Protein AF-A0A356BU49-F1 (afdb_monomer_lite)

Secondary structure (DSSP, 8-state):
---SS----TTSBHHHHHHTT---EETTEE-HHHHHHHHHHHHHHTT----TTSBGGGS-HHHHHHHHHHHHHHTT-S----S-TTTTTTTS-SSS--

pLDDT: mean 78.21, std 21.11, range [35.25, 97.5]

Foldseek 3Di:
DCDPDQPADQQAFLLCRLCPVNFPDDPPHGPPVVSQVLLVVLCVVVVHDDRRRDGNNVDDPLVSVSSVVSSCVVVVPVDDDDDCPPPSPPPPDDPPDD

Sequence (98 aa):
MIYQEFSLIPEMTVIENVFLNVEPMKGPLVDDKTTYGLVKNFFDSMEVDIEPHEKVKNLNTSDMQFVEISKAVLQNKRILLMDEPTAALEADQTDKLF

Radius of gyration: 14.3 Å; chains: 1; bounding box: 26×26×52 Å

Structure (mmCIF, N/CA/C/O backbone):
data_AF-A0A356BU49-F1
#
_entry.id   AF-A0A356BU49-F1
#
loop_
_atom_site.group_PDB
_atom_site.id
_atom_site.type_symbol
_atom_site.label_atom_id
_atom_site.label_alt_id
_atom_site.label_comp_id
_atom_site.label_asym_id
_atom_site.label_entity_id
_atom_site.label_seq_id
_atom_site.pdbx_PDB_ins_code
_atom_site.Cartn_x
_atom_site.Cartn_y
_atom_site.Cartn_z
_atom_site.occupancy
_atom_site.B_iso_or_equiv
_atom_site.auth_seq_id
_atom_site.auth_comp_id
_atom_site.auth_asym_id
_atom_site.auth_atom_id
_atom_site.pdbx_PDB_model_num
ATOM 1 N N . MET A 1 1 ? 3.157 16.665 -6.516 1.00 42.56 1 MET A N 1
ATOM 2 C CA . MET A 1 1 ? 4.380 16.476 -7.312 1.00 42.56 1 MET A CA 1
ATOM 3 C C . MET A 1 1 ? 4.790 15.038 -7.068 1.00 42.56 1 MET A C 1
ATOM 5 O O . MET A 1 1 ? 5.091 14.716 -5.926 1.00 42.56 1 MET A O 1
ATOM 9 N N . ILE A 1 2 ? 4.612 14.163 -8.059 1.00 42.16 2 ILE A N 1
ATOM 10 C CA . ILE A 1 2 ? 5.137 12.795 -7.994 1.00 42.16 2 ILE A CA 1
ATOM 11 C C . ILE A 1 2 ? 6.652 12.960 -8.117 1.00 42.16 2 ILE A C 1
ATOM 13 O O . ILE A 1 2 ? 7.125 13.561 -9.079 1.00 42.16 2 ILE A O 1
ATOM 17 N N . TYR A 1 3 ? 7.390 12.586 -7.076 1.00 43.47 3 TYR A N 1
ATOM 18 C CA . TYR A 1 3 ? 8.847 12.623 -7.116 1.00 43.47 3 TYR A CA 1
ATOM 19 C C . TYR A 1 3 ? 9.338 11.481 -8.018 1.00 43.47 3 TYR A C 1
ATOM 21 O O . TYR A 1 3 ? 8.672 10.457 -8.133 1.00 43.47 3 TYR A O 1
ATOM 29 N N . GLN A 1 4 ? 10.514 11.641 -8.636 1.00 43.66 4 GLN A N 1
ATOM 30 C CA . GLN A 1 4 ? 11.212 10.564 -9.363 1.00 43.66 4 GLN A CA 1
ATOM 31 C C . GLN A 1 4 ? 11.584 9.366 -8.454 1.00 43.66 4 GLN A C 1
ATOM 33 O O . GLN A 1 4 ? 12.094 8.361 -8.935 1.00 43.66 4 GLN A O 1
ATOM 38 N N . GLU A 1 5 ? 11.285 9.460 -7.154 1.00 52.56 5 GLU A N 1
ATOM 39 C CA . GLU A 1 5 ? 11.332 8.394 -6.161 1.00 52.56 5 GLU A CA 1
ATOM 40 C C . GLU A 1 5 ? 9.908 8.154 -5.631 1.00 52.56 5 GLU A C 1
ATOM 42 O O . GLU A 1 5 ? 9.211 9.106 -5.261 1.00 52.56 5 GLU A O 1
ATOM 47 N N . PHE A 1 6 ? 9.461 6.894 -5.606 1.00 61.25 6 PHE A N 1
ATOM 48 C CA . PHE A 1 6 ? 8.159 6.514 -5.051 1.00 61.25 6 PHE A CA 1
ATOM 49 C C . PHE A 1 6 ? 7.987 7.083 -3.633 1.00 61.25 6 PHE A C 1
ATOM 51 O O . PHE A 1 6 ? 8.886 6.978 -2.801 1.00 61.25 6 PHE A O 1
ATOM 58 N N . SER A 1 7 ? 6.812 7.639 -3.321 1.00 78.88 7 SER A N 1
ATOM 59 C CA . SER A 1 7 ? 6.479 8.135 -1.973 1.00 78.88 7 SER A CA 1
ATOM 60 C C . SER A 1 7 ? 6.027 7.015 -1.027 1.00 78.88 7 SER A C 1
ATOM 62 O O . SER A 1 7 ? 5.453 7.277 0.037 1.00 78.88 7 SER A O 1
ATOM 64 N N . LEU A 1 8 ? 6.219 5.766 -1.448 1.00 89.38 8 LEU A N 1
ATOM 65 C CA . LEU A 1 8 ? 5.794 4.582 -0.732 1.00 89.38 8 LEU A CA 1
ATOM 66 C C . LEU A 1 8 ? 6.817 4.205 0.338 1.00 89.38 8 LEU A C 1
ATOM 68 O O . LEU A 1 8 ? 8.025 4.254 0.124 1.00 89.38 8 LEU A O 1
ATOM 72 N N . ILE A 1 9 ? 6.316 3.780 1.489 1.00 94.12 9 ILE A N 1
ATOM 73 C CA . ILE A 1 9 ? 7.104 3.256 2.596 1.00 94.12 9 ILE A CA 1
ATOM 74 C C . ILE A 1 9 ? 7.250 1.741 2.380 1.00 94.12 9 ILE A C 1
ATOM 76 O O . ILE A 1 9 ? 6.253 1.023 2.499 1.00 94.12 9 ILE A O 1
ATOM 80 N N . PRO A 1 10 ? 8.462 1.219 2.093 1.00 92.88 10 PRO A N 1
ATOM 81 C CA . PRO A 1 10 ? 8.638 -0.173 1.659 1.00 92.88 10 PRO A CA 1
ATOM 82 C C . PRO A 1 10 ? 8.240 -1.224 2.704 1.00 92.88 10 PRO A C 1
ATOM 84 O O . PRO A 1 10 ? 7.849 -2.337 2.356 1.00 92.88 10 PRO A O 1
ATOM 87 N N . GLU A 1 11 ? 8.358 -0.892 3.992 1.00 95.50 11 GLU A N 1
ATOM 88 C CA . GLU A 1 11 ? 8.025 -1.808 5.091 1.00 95.50 11 GLU A CA 1
ATOM 89 C C . GLU A 1 11 ? 6.532 -1.864 5.427 1.00 95.50 11 GLU A C 1
ATOM 91 O O . GLU A 1 11 ? 6.129 -2.756 6.176 1.00 95.50 11 GLU A O 1
ATOM 96 N N . MET A 1 12 ? 5.735 -0.951 4.868 1.00 96.25 12 MET A N 1
ATOM 97 C CA . MET A 1 12 ? 4.282 -0.930 5.010 1.00 96.25 12 MET A CA 1
ATOM 98 C C . MET A 1 12 ? 3.621 -1.748 3.900 1.00 96.25 12 MET A C 1
ATOM 100 O O . MET A 1 12 ? 4.158 -1.909 2.798 1.00 96.25 12 MET A O 1
ATOM 104 N N . THR A 1 13 ? 2.438 -2.260 4.203 1.00 97.50 13 THR A N 1
ATOM 105 C CA . THR A 1 13 ? 1.567 -2.919 3.233 1.00 97.50 13 THR A CA 1
ATOM 106 C C 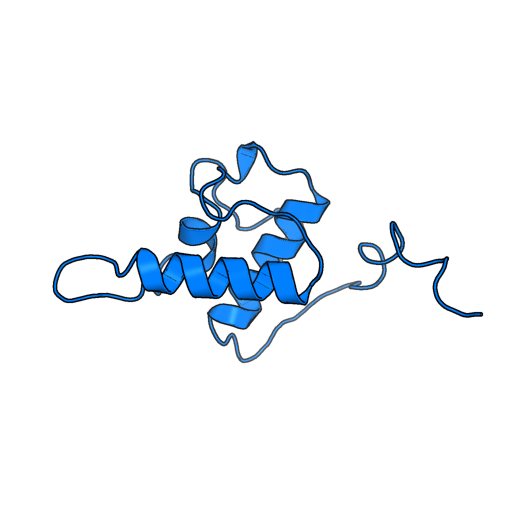. THR A 1 13 ? 1.041 -1.929 2.198 1.00 97.50 13 THR A C 1
ATOM 108 O O . THR A 1 13 ? 1.154 -0.704 2.352 1.00 97.50 13 THR A O 1
ATOM 111 N N . VAL A 1 14 ? 0.451 -2.449 1.126 1.00 96.56 14 VAL A N 1
ATOM 112 C CA . VAL A 1 14 ? -0.220 -1.619 0.123 1.00 96.56 14 VAL A CA 1
ATOM 113 C C . VAL A 1 14 ? -1.344 -0.798 0.753 1.00 96.56 14 VAL A C 1
ATOM 115 O O . VAL A 1 14 ? -1.376 0.416 0.573 1.00 96.56 14 VAL A O 1
ATOM 118 N N . ILE A 1 15 ? -2.216 -1.420 1.551 1.00 96.12 15 ILE A N 1
ATOM 119 C CA . ILE A 1 15 ? -3.308 -0.727 2.260 1.00 96.12 15 ILE A CA 1
ATOM 120 C C . ILE A 1 15 ? -2.779 0.419 3.117 1.00 96.12 15 ILE A C 1
ATOM 122 O O . ILE A 1 15 ? -3.272 1.545 3.040 1.00 96.12 15 ILE A O 1
ATOM 126 N N . GLU A 1 16 ? -1.764 0.129 3.924 1.00 94.81 16 GLU A N 1
ATOM 127 C CA . GLU A 1 16 ? -1.153 1.099 4.822 1.00 94.81 16 GLU A CA 1
ATOM 128 C C . GLU A 1 16 ? -0.566 2.286 4.051 1.00 94.81 16 GLU A C 1
ATOM 130 O O . GLU A 1 16 ? -0.773 3.432 4.437 1.00 94.81 16 GLU A O 1
ATOM 135 N N . ASN A 1 17 ? 0.093 2.040 2.918 1.00 94.56 17 ASN A N 1
ATOM 136 C CA . ASN A 1 17 ? 0.590 3.104 2.045 1.00 94.56 17 ASN A CA 1
ATOM 137 C C . ASN A 1 17 ? -0.531 3.946 1.420 1.00 94.56 17 ASN A C 1
ATOM 139 O O . ASN A 1 17 ? -0.398 5.170 1.299 1.00 94.56 17 ASN A O 1
ATOM 143 N N . VAL A 1 18 ? -1.622 3.294 1.014 1.00 93.31 18 VAL A N 1
ATOM 144 C CA . VAL A 1 18 ? -2.771 3.923 0.354 1.00 93.31 18 VAL A CA 1
ATOM 145 C C . VAL A 1 18 ? -3.574 4.790 1.310 1.00 93.31 18 VAL A C 1
ATOM 147 O O . VAL A 1 18 ? -4.070 5.830 0.888 1.00 93.31 18 VAL A O 1
ATOM 150 N N . PHE A 1 19 ? -3.698 4.414 2.581 1.00 92.56 19 PHE A N 1
ATOM 151 C CA . PHE A 1 19 ? -4.507 5.148 3.560 1.00 92.56 19 PHE A CA 1
ATOM 152 C C . PHE A 1 19 ? -3.696 5.914 4.602 1.00 92.56 19 PHE A C 1
ATOM 154 O O . PHE A 1 19 ? -4.292 6.514 5.491 1.00 92.56 19 PHE A O 1
ATOM 161 N N . LEU A 1 20 ? -2.368 5.960 4.472 1.00 89.94 20 LEU A N 1
ATOM 162 C CA . LEU A 1 20 ? -1.507 6.686 5.401 1.00 89.94 20 LEU A CA 1
ATOM 163 C C . LEU A 1 20 ? -1.974 8.141 5.603 1.00 89.94 20 LEU A C 1
ATOM 165 O O . LEU A 1 20 ? -2.023 8.916 4.639 1.00 89.94 20 LEU A O 1
ATOM 169 N N . ASN A 1 21 ? -2.233 8.516 6.860 1.00 86.62 21 ASN A N 1
ATOM 170 C CA . ASN A 1 21 ? -2.783 9.802 7.334 1.00 86.62 21 ASN A CA 1
ATOM 171 C C . ASN A 1 21 ? -4.277 10.055 7.048 1.00 86.62 21 ASN A C 1
ATOM 173 O O . ASN A 1 21 ? -4.770 11.154 7.315 1.00 86.62 21 ASN A O 1
ATOM 177 N N . VAL A 1 22 ? -4.991 9.089 6.476 1.00 88.44 22 VAL A N 1
ATOM 178 C CA . VAL A 1 22 ? -6.430 9.166 6.168 1.00 88.44 22 VAL A CA 1
ATOM 179 C C . VAL A 1 22 ? -7.124 7.829 6.435 1.00 88.44 22 VAL A C 1
ATOM 181 O O . VAL A 1 22 ? -8.057 7.444 5.728 1.00 88.44 22 VAL A O 1
ATOM 184 N N . GLU A 1 23 ? -6.658 7.106 7.450 1.00 88.38 23 GLU A N 1
ATOM 185 C CA . GLU A 1 23 ? -7.123 5.770 7.791 1.00 88.38 23 GLU A CA 1
ATOM 186 C C . GLU A 1 23 ? -8.620 5.798 8.159 1.00 88.38 23 GLU A C 1
ATOM 188 O O . GLU A 1 23 ? -9.018 6.485 9.106 1.00 88.38 23 GLU A O 1
ATOM 193 N N . PRO A 1 24 ? -9.486 5.060 7.439 1.00 86.69 24 PRO A N 1
ATOM 194 C CA . PRO A 1 24 ? -10.877 4.889 7.831 1.00 86.69 24 PRO A CA 1
ATOM 195 C C . PRO A 1 24 ? -10.958 4.226 9.207 1.00 86.69 24 PRO A C 1
ATOM 197 O O . PRO A 1 24 ? -10.377 3.167 9.429 1.00 86.69 24 PRO A O 1
ATOM 200 N N . ME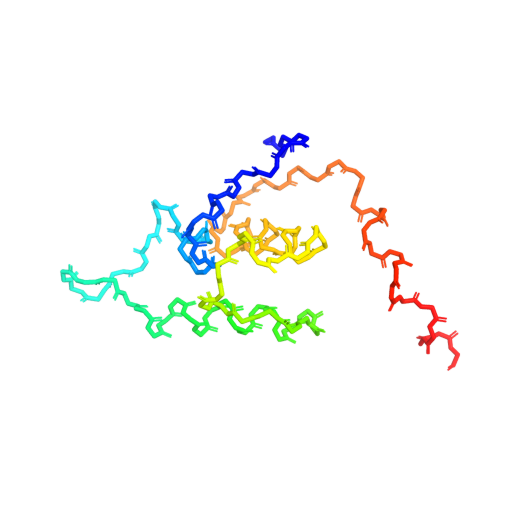T A 1 25 ? -11.698 4.835 10.132 1.00 89.25 25 MET A N 1
ATOM 201 C CA . MET A 1 25 ? -11.812 4.361 11.512 1.00 89.25 25 MET A CA 1
ATOM 202 C C . MET A 1 25 ? -13.174 3.712 11.768 1.00 89.25 25 MET A C 1
ATOM 204 O O . MET A 1 25 ? -14.219 4.256 11.406 1.00 89.25 25 MET A O 1
ATOM 208 N N . LYS A 1 26 ? -13.173 2.594 12.495 1.00 87.50 26 LYS A N 1
ATOM 209 C CA . LYS A 1 26 ? -14.350 1.953 13.088 1.00 87.50 26 LYS A CA 1
ATOM 210 C C . LYS A 1 26 ? -14.248 2.022 14.610 1.00 87.50 26 LYS A C 1
ATOM 212 O O . LYS A 1 26 ? -13.791 1.097 15.281 1.00 87.50 26 LYS A O 1
ATOM 217 N N . GLY A 1 27 ? -14.677 3.154 15.164 1.00 88.50 27 GLY A N 1
ATOM 218 C CA . GLY A 1 27 ? -14.479 3.464 16.581 1.00 88.50 27 GLY A CA 1
ATOM 219 C C . GLY A 1 27 ? -13.006 3.800 16.862 1.00 88.50 27 GLY A C 1
ATOM 220 O O . GLY A 1 27 ? -12.448 4.620 16.138 1.00 88.50 27 GLY A O 1
ATOM 221 N N . PRO A 1 28 ? -12.362 3.211 17.887 1.00 89.81 28 PRO A N 1
ATOM 222 C CA . PRO A 1 28 ? -10.960 3.493 18.207 1.00 89.81 28 PRO A CA 1
ATOM 223 C C . PRO A 1 28 ? -9.952 2.729 17.329 1.00 89.81 28 PRO A C 1
ATOM 225 O O . PRO A 1 28 ? -8.751 2.901 17.514 1.00 89.81 28 PRO A O 1
ATOM 228 N N . LEU A 1 29 ? -10.415 1.868 16.417 1.00 90.88 29 LEU A N 1
ATOM 229 C CA . LEU A 1 29 ? -9.575 1.011 15.573 1.00 90.88 29 LEU A CA 1
ATOM 230 C C . LEU A 1 29 ? -9.753 1.358 14.092 1.00 90.88 29 LEU A C 1
ATOM 232 O O . LEU A 1 29 ? -10.810 1.849 13.699 1.00 90.88 29 LEU A O 1
ATOM 236 N N . VAL A 1 30 ? -8.743 1.056 13.276 1.00 88.19 30 VAL A N 1
ATOM 237 C CA . VAL A 1 30 ? -8.822 1.155 11.810 1.00 88.19 30 VAL A CA 1
ATOM 238 C C . VAL A 1 30 ? -9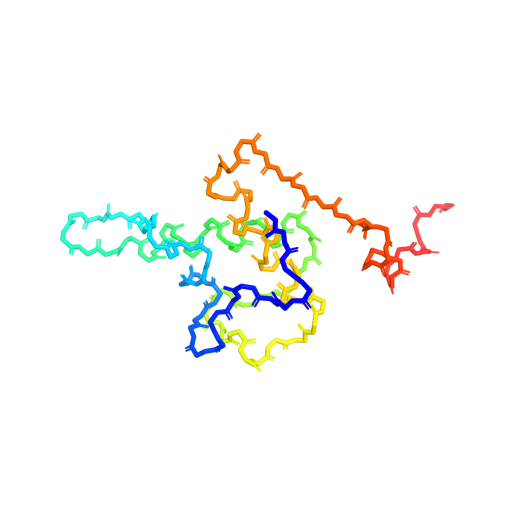.819 0.121 11.275 1.00 88.19 30 VAL A C 1
ATOM 240 O O . VAL A 1 30 ? -9.858 -1.021 11.739 1.00 88.19 30 VAL A O 1
ATOM 243 N N . ASP A 1 31 ? -10.642 0.520 10.306 1.00 92.88 31 ASP A N 1
ATOM 244 C CA . ASP A 1 31 ? -11.591 -0.361 9.626 1.00 92.88 31 ASP A CA 1
ATOM 245 C C . ASP A 1 31 ? -10.916 -1.159 8.505 1.00 92.88 31 ASP A C 1
ATOM 247 O O . ASP A 1 31 ? -11.125 -0.914 7.315 1.00 92.88 31 ASP A O 1
ATOM 251 N N . ASP A 1 32 ? -10.109 -2.134 8.915 1.00 90.56 32 ASP A N 1
ATOM 252 C CA . ASP A 1 32 ? -9.288 -2.969 8.034 1.00 90.56 32 ASP A CA 1
ATOM 253 C C . ASP A 1 32 ? -10.096 -3.673 6.927 1.00 90.56 32 ASP A C 1
ATOM 255 O O . ASP A 1 32 ? -9.699 -3.753 5.766 1.00 90.56 32 ASP A O 1
ATOM 259 N N . LYS A 1 33 ? -11.317 -4.116 7.251 1.00 92.12 33 LYS A N 1
ATOM 260 C CA . LYS A 1 33 ? -12.194 -4.775 6.275 1.00 92.12 33 LYS A CA 1
ATOM 261 C C . LYS A 1 33 ? -12.612 -3.822 5.154 1.00 92.12 33 LYS A C 1
ATOM 263 O O . LYS A 1 33 ? -12.717 -4.233 3.997 1.00 92.12 33 LYS A O 1
ATOM 268 N N . THR A 1 34 ? -12.891 -2.568 5.502 1.00 92.00 34 THR A N 1
ATOM 269 C CA . THR A 1 34 ? -13.303 -1.548 4.537 1.00 92.00 34 THR A CA 1
ATOM 270 C C . THR A 1 34 ? -12.123 -1.125 3.668 1.00 92.00 34 THR A C 1
ATOM 272 O O . THR A 1 34 ? -12.265 -1.074 2.447 1.00 92.00 34 THR A O 1
ATOM 275 N N . THR A 1 35 ? -10.952 -0.878 4.258 1.00 92.75 35 THR A N 1
ATOM 276 C CA . THR A 1 35 ? -9.745 -0.494 3.508 1.00 92.75 35 THR A CA 1
ATOM 277 C C . THR A 1 35 ? -9.283 -1.593 2.557 1.00 92.75 35 THR A C 1
ATOM 279 O O . THR A 1 35 ? -9.000 -1.295 1.395 1.00 92.75 35 THR A O 1
ATOM 282 N N . TYR A 1 36 ? -9.293 -2.855 2.999 1.00 95.50 36 TYR A N 1
ATOM 283 C CA . TYR A 1 36 ? -8.996 -4.002 2.142 1.00 95.50 36 TYR A CA 1
ATOM 284 C C . TYR A 1 36 ? -9.936 -4.060 0.938 1.00 95.50 36 TYR A C 1
ATOM 286 O O . TYR A 1 36 ? -9.480 -4.123 -0.202 1.00 95.50 36 TYR A O 1
ATOM 294 N N . GLY A 1 37 ? -11.250 -3.981 1.176 1.00 94.00 37 GLY A N 1
ATOM 295 C CA . GLY A 1 37 ? -12.244 -4.032 0.104 1.00 94.00 37 GLY A CA 1
ATOM 296 C C . GLY A 1 37 ? -12.086 -2.899 -0.911 1.00 94.00 37 GLY A C 1
ATOM 297 O O . GLY A 1 37 ? -12.192 -3.136 -2.109 1.00 94.00 37 GLY A O 1
ATOM 298 N N . LEU A 1 38 ? -11.787 -1.679 -0.455 1.00 92.69 38 LEU A N 1
ATOM 299 C CA . LEU A 1 38 ? -11.560 -0.531 -1.340 1.00 92.69 38 LEU A CA 1
ATOM 300 C C . LEU A 1 38 ? -10.343 -0.732 -2.250 1.00 92.69 38 LEU A C 1
ATOM 302 O O . LEU A 1 38 ? -10.431 -0.483 -3.451 1.00 92.69 38 LEU A O 1
ATOM 306 N N . VAL A 1 39 ? -9.226 -1.196 -1.688 1.00 95.06 39 VAL A N 1
ATOM 307 C CA . VAL A 1 39 ? -7.981 -1.413 -2.438 1.00 95.06 39 VAL A CA 1
ATOM 308 C C . VAL A 1 39 ? -8.112 -2.604 -3.380 1.00 95.06 39 VAL A C 1
ATOM 310 O O . VAL A 1 39 ? -7.743 -2.492 -4.547 1.00 95.06 39 VAL A O 1
ATOM 313 N N . LYS A 1 40 ? -8.699 -3.713 -2.915 1.00 95.38 40 LYS A N 1
ATOM 314 C CA . LYS A 1 40 ? -8.912 -4.903 -3.744 1.00 95.38 40 LYS A CA 1
ATOM 315 C C . LYS A 1 40 ? -9.813 -4.595 -4.937 1.00 95.38 40 LYS A C 1
ATOM 317 O O . LYS A 1 40 ? -9.426 -4.863 -6.066 1.00 95.38 40 LYS A O 1
ATOM 322 N N . ASN A 1 41 ? -10.945 -3.926 -4.707 1.00 92.44 41 ASN A N 1
ATOM 323 C CA . ASN A 1 41 ? -11.849 -3.518 -5.785 1.00 92.44 41 ASN A CA 1
ATOM 324 C C . ASN A 1 41 ? -11.176 -2.566 -6.786 1.00 92.44 41 ASN A C 1
ATOM 326 O O . ASN A 1 41 ? -11.470 -2.632 -7.977 1.00 92.44 41 ASN A O 1
ATOM 330 N N . PHE A 1 42 ? -10.289 -1.677 -6.320 1.00 91.94 42 PHE A N 1
ATOM 331 C CA . PHE A 1 42 ? -9.534 -0.790 -7.204 1.00 91.94 42 PHE A CA 1
ATOM 332 C C . PHE A 1 42 ? -8.617 -1.590 -8.138 1.00 91.94 42 PHE A C 1
ATOM 334 O O . PHE A 1 42 ? -8.692 -1.406 -9.351 1.00 91.94 42 PHE A O 1
ATOM 341 N N . PHE A 1 43 ? -7.803 -2.506 -7.606 1.00 92.56 43 PHE A N 1
ATOM 342 C CA . PHE A 1 43 ? -6.912 -3.320 -8.440 1.00 92.56 43 PHE A CA 1
ATOM 343 C C . PHE A 1 43 ? -7.671 -4.290 -9.347 1.00 92.56 43 PHE A C 1
ATOM 345 O O . PHE A 1 43 ? -7.341 -4.385 -10.527 1.00 92.56 43 PHE A O 1
ATOM 352 N N . ASP A 1 44 ? -8.750 -4.902 -8.853 1.00 91.25 44 ASP A N 1
ATOM 353 C CA . ASP A 1 44 ? -9.615 -5.767 -9.661 1.00 91.25 44 ASP A CA 1
ATOM 354 C C . ASP A 1 44 ? -10.230 -4.996 -10.845 1.00 91.25 44 ASP A C 1
ATOM 356 O O . ASP A 1 44 ? -10.319 -5.525 -11.949 1.00 91.25 44 ASP A O 1
ATOM 360 N N . SER A 1 45 ? -10.601 -3.720 -10.656 1.00 87.62 45 SER A N 1
ATOM 361 C CA . SER A 1 45 ? -11.118 -2.866 -11.742 1.00 87.62 45 SER A CA 1
ATOM 362 C C . SER A 1 45 ? -10.070 -2.470 -12.787 1.00 87.62 45 SER A C 1
ATOM 364 O O . SER A 1 45 ? -10.431 -2.083 -13.896 1.00 87.62 45 SER A O 1
ATOM 366 N N . MET A 1 46 ? -8.788 -2.568 -12.430 1.00 85.75 46 MET A N 1
ATOM 367 C CA . MET A 1 46 ? -7.649 -2.313 -13.311 1.00 85.75 46 MET A CA 1
ATOM 368 C C . MET A 1 46 ? -7.119 -3.602 -13.959 1.00 85.75 46 MET A C 1
ATOM 370 O O . MET A 1 46 ? -6.152 -3.528 -14.708 1.00 85.75 46 MET A O 1
ATOM 374 N N . GLU A 1 47 ? -7.727 -4.762 -13.668 1.00 90.38 47 GLU A N 1
ATOM 375 C CA . GLU A 1 47 ? -7.246 -6.094 -14.071 1.00 90.38 47 GLU A CA 1
ATOM 376 C C . GLU A 1 47 ? -5.813 -6.398 -13.575 1.00 90.38 47 GLU A C 1
ATOM 378 O O . GLU A 1 47 ? -5.063 -7.132 -14.214 1.00 90.38 47 GLU A O 1
ATOM 383 N N . VAL A 1 48 ? -5.433 -5.854 -12.410 1.00 89.75 48 VAL A N 1
ATOM 384 C CA . VAL A 1 48 ? -4.102 -6.026 -11.801 1.00 89.75 48 VAL A CA 1
ATOM 385 C C . VAL A 1 48 ? -4.184 -6.928 -10.566 1.00 89.75 48 VAL A C 1
ATOM 387 O O . VAL A 1 48 ? -5.004 -6.705 -9.675 1.00 89.75 48 VAL A O 1
ATOM 390 N N . ASP A 1 49 ? -3.299 -7.923 -10.473 1.00 91.88 49 ASP A N 1
ATOM 391 C CA . ASP A 1 49 ? -3.229 -8.845 -9.331 1.00 91.88 49 ASP A CA 1
ATOM 392 C C . ASP A 1 49 ? -2.201 -8.382 -8.286 1.00 91.88 49 ASP A C 1
ATOM 394 O O . ASP A 1 49 ? -1.061 -8.840 -8.252 1.00 91.88 49 ASP A O 1
ATOM 398 N N . ILE A 1 50 ? -2.602 -7.431 -7.437 1.00 94.31 50 ILE A N 1
ATOM 399 C CA . ILE A 1 50 ? -1.816 -6.980 -6.279 1.00 94.31 50 ILE A CA 1
ATOM 400 C C . ILE A 1 50 ? -2.559 -7.362 -4.999 1.00 94.31 50 ILE A C 1
ATOM 402 O O . ILE A 1 50 ? -3.705 -6.954 -4.791 1.00 94.31 50 ILE A O 1
ATOM 406 N N . GLU A 1 51 ? -1.890 -8.105 -4.114 1.00 96.62 51 GLU A N 1
ATOM 407 C CA . GLU A 1 51 ? -2.418 -8.447 -2.791 1.00 96.62 51 GLU A CA 1
ATOM 408 C C . GLU A 1 51 ? -2.341 -7.222 -1.855 1.00 96.62 51 GLU A C 1
ATOM 410 O O . GLU A 1 51 ? -1.244 -6.744 -1.553 1.00 96.62 51 GLU A O 1
ATOM 415 N N . PRO A 1 52 ? -3.475 -6.700 -1.348 1.00 96.06 52 PRO A N 1
ATOM 416 C CA . PRO A 1 52 ? -3.487 -5.480 -0.534 1.00 96.06 52 PRO A CA 1
ATOM 417 C C . PRO A 1 52 ? -2.695 -5.560 0.788 1.00 96.06 52 PRO A C 1
ATOM 419 O O . PRO A 1 52 ? -2.254 -4.526 1.301 1.00 96.06 52 PRO A O 1
ATOM 422 N N . HIS A 1 53 ? -2.503 -6.763 1.343 1.00 96.88 53 HIS A N 1
ATOM 423 C CA . HIS A 1 53 ? -1.677 -6.985 2.538 1.00 96.88 53 HIS A CA 1
ATOM 424 C C . HIS A 1 53 ? -0.191 -7.223 2.239 1.00 96.88 53 HIS A C 1
ATOM 426 O O . HIS A 1 53 ? 0.603 -7.353 3.174 1.00 96.88 53 HIS A O 1
ATOM 432 N N . GLU A 1 54 ? 0.208 -7.294 0.968 1.00 97.38 54 GLU A N 1
ATOM 433 C CA . GLU A 1 54 ? 1.610 -7.464 0.600 1.00 97.38 54 GLU A CA 1
ATOM 434 C C . GLU A 1 54 ? 2.413 -6.217 0.974 1.00 97.38 54 GLU A C 1
ATOM 436 O O . GLU A 1 54 ? 1.927 -5.083 0.890 1.00 97.38 54 GLU A O 1
ATOM 441 N N . LYS A 1 55 ? 3.663 -6.415 1.400 1.00 97.50 55 LYS A N 1
ATOM 442 C CA . LYS A 1 55 ? 4.571 -5.300 1.668 1.00 97.50 55 LYS A CA 1
ATOM 443 C C . LYS A 1 55 ? 5.019 -4.675 0.362 1.00 97.50 55 LYS A C 1
ATOM 445 O O . LYS A 1 55 ? 5.447 -5.377 -0.549 1.00 97.50 55 LYS A O 1
ATOM 450 N N . VAL A 1 56 ? 5.062 -3.345 0.317 1.00 96.00 56 VAL A N 1
ATOM 451 C CA . VAL A 1 56 ? 5.482 -2.626 -0.893 1.00 96.00 56 VAL A CA 1
ATOM 452 C C . VAL A 1 56 ? 6.879 -3.041 -1.359 1.00 96.00 56 VAL A C 1
ATOM 454 O O . VAL A 1 56 ? 7.107 -3.143 -2.556 1.00 96.00 56 VAL A O 1
ATOM 457 N N . LYS A 1 57 ? 7.810 -3.354 -0.449 1.00 94.44 57 LYS A N 1
ATOM 458 C CA . LYS A 1 57 ? 9.160 -3.815 -0.827 1.00 94.44 57 LYS A CA 1
ATOM 459 C C . LYS A 1 57 ? 9.199 -5.100 -1.666 1.00 94.44 57 LYS A C 1
ATOM 461 O O . LYS A 1 57 ? 10.230 -5.374 -2.269 1.00 94.44 57 LYS A O 1
ATOM 466 N N . ASN A 1 58 ? 8.128 -5.893 -1.649 1.00 95.69 58 ASN A N 1
ATOM 467 C CA . ASN A 1 58 ? 8.026 -7.140 -2.403 1.00 95.69 58 ASN A CA 1
ATOM 468 C C . ASN A 1 58 ? 7.405 -6.930 -3.795 1.00 95.69 58 ASN A C 1
ATOM 470 O O . ASN A 1 58 ? 7.373 -7.863 -4.592 1.00 95.69 58 ASN A O 1
ATOM 474 N N . LEU A 1 59 ? 6.925 -5.719 -4.089 1.00 93.06 59 LEU A N 1
ATOM 475 C CA . LEU A 1 59 ? 6.312 -5.369 -5.363 1.00 93.06 59 LEU A CA 1
ATOM 476 C C . LEU A 1 59 ? 7.366 -5.042 -6.422 1.00 93.06 59 LEU A C 1
ATOM 478 O O . LEU A 1 59 ? 8.454 -4.547 -6.117 1.00 93.06 59 LEU A O 1
ATOM 482 N N . ASN A 1 60 ? 7.029 -5.288 -7.686 1.00 92.00 60 ASN A N 1
ATOM 483 C CA . ASN A 1 60 ? 7.829 -4.782 -8.795 1.00 92.00 60 ASN A CA 1
ATOM 484 C C . ASN A 1 60 ? 7.552 -3.277 -9.018 1.00 92.00 60 ASN A C 1
ATOM 486 O O . ASN A 1 60 ? 6.638 -2.692 -8.436 1.00 92.00 60 ASN A O 1
ATOM 490 N N . THR A 1 61 ? 8.350 -2.628 -9.866 1.00 87.94 61 THR A N 1
ATOM 491 C CA . THR A 1 61 ? 8.225 -1.187 -10.142 1.00 87.94 61 THR A CA 1
ATOM 492 C C . THR A 1 61 ? 6.864 -0.801 -10.737 1.00 87.94 61 THR A C 1
ATOM 494 O O . THR A 1 61 ? 6.327 0.247 -10.377 1.00 87.94 61 THR A O 1
ATOM 497 N N . SER A 1 62 ? 6.288 -1.637 -11.604 1.00 87.88 62 SER A N 1
ATOM 498 C CA . SER A 1 62 ? 4.966 -1.409 -12.203 1.00 87.88 62 SER A CA 1
ATOM 499 C C . SER A 1 62 ? 3.856 -1.491 -11.151 1.00 87.88 62 SER A C 1
ATOM 501 O O . SER A 1 62 ? 2.992 -0.620 -11.084 1.00 87.88 62 SER A O 1
ATOM 503 N N . ASP A 1 63 ? 3.922 -2.476 -10.257 1.00 92.19 63 ASP A N 1
ATOM 504 C CA . ASP A 1 63 ? 2.968 -2.641 -9.158 1.00 92.19 63 ASP A CA 1
ATOM 505 C C . ASP A 1 63 ? 3.038 -1.457 -8.187 1.00 92.19 63 ASP A C 1
ATOM 507 O O . ASP A 1 63 ? 2.010 -0.899 -7.803 1.00 92.19 63 ASP A O 1
ATOM 511 N N . MET A 1 64 ? 4.248 -0.999 -7.841 1.00 91.56 64 MET A N 1
ATOM 512 C CA . MET A 1 64 ? 4.442 0.211 -7.030 1.00 91.56 64 MET A CA 1
ATOM 513 C C . MET A 1 64 ? 3.783 1.442 -7.668 1.00 91.56 64 MET A C 1
ATOM 515 O O . MET A 1 64 ? 3.217 2.282 -6.966 1.00 91.56 64 MET A O 1
ATOM 519 N N . GLN A 1 65 ? 3.799 1.548 -8.996 1.00 88.88 65 GLN A N 1
ATOM 520 C CA . GLN A 1 65 ? 3.117 2.631 -9.696 1.00 88.88 65 GLN A CA 1
ATOM 521 C C . GLN A 1 65 ? 1.594 2.531 -9.564 1.00 88.88 65 GLN A C 1
ATOM 523 O O . GLN A 1 65 ? 0.944 3.543 -9.291 1.00 88.88 65 GLN A O 1
ATOM 528 N N . PHE A 1 66 ? 1.017 1.332 -9.672 1.00 91.56 66 PHE A N 1
ATOM 529 C CA . PHE A 1 66 ? -0.411 1.131 -9.407 1.00 91.56 66 PHE A CA 1
ATOM 530 C C . PHE A 1 66 ? -0.791 1.481 -7.965 1.00 91.56 66 PHE A C 1
ATOM 532 O O . PHE A 1 66 ? -1.862 2.050 -7.745 1.00 91.56 66 PHE A O 1
ATOM 539 N N . VAL A 1 67 ? 0.088 1.224 -6.991 1.00 93.25 67 VAL A N 1
ATOM 540 C CA . VAL A 1 67 ? -0.117 1.643 -5.593 1.00 93.25 67 VAL A CA 1
ATOM 541 C C . VAL A 1 67 ? -0.122 3.172 -5.447 1.00 93.25 67 VAL A C 1
ATOM 543 O O . VAL A 1 67 ? -0.956 3.720 -4.728 1.00 93.25 67 VAL A O 1
ATOM 546 N N . GLU A 1 68 ? 0.756 3.898 -6.140 1.00 89.31 68 GLU A N 1
ATOM 547 C CA . GLU A 1 68 ? 0.734 5.373 -6.134 1.00 89.31 68 GLU A CA 1
ATOM 548 C C . GLU A 1 68 ? -0.538 5.937 -6.784 1.00 89.31 68 GLU A C 1
ATOM 550 O O . GLU A 1 68 ? -1.140 6.891 -6.276 1.00 89.31 68 GLU A O 1
ATOM 555 N N . ILE A 1 69 ? -0.990 5.323 -7.882 1.00 88.69 69 ILE A N 1
ATOM 556 C CA . ILE A 1 69 ? -2.248 5.699 -8.533 1.00 88.69 69 ILE A CA 1
ATOM 557 C C . ILE A 1 69 ? -3.423 5.434 -7.584 1.00 88.69 69 ILE A C 1
ATOM 559 O O . ILE A 1 69 ? -4.252 6.326 -7.382 1.00 88.69 69 ILE A O 1
ATOM 563 N N . SER A 1 70 ? -3.484 4.260 -6.948 1.00 91.31 70 SER A N 1
ATOM 564 C CA . SER A 1 70 ? -4.571 3.919 -6.023 1.00 91.31 70 SER A CA 1
ATOM 565 C C . SER A 1 70 ? -4.599 4.861 -4.817 1.00 91.31 70 SER A C 1
ATOM 567 O O . SER A 1 70 ? -5.665 5.359 -4.455 1.00 91.31 70 SER A O 1
ATOM 569 N N . LYS A 1 71 ? -3.431 5.232 -4.274 1.00 89.00 71 LYS A N 1
ATOM 570 C CA . LYS A 1 71 ? -3.271 6.263 -3.235 1.00 89.00 71 LYS A CA 1
ATOM 571 C C . LYS A 1 71 ? -3.802 7.626 -3.679 1.00 89.00 71 LYS A C 1
ATOM 573 O O . LYS A 1 71 ? -4.426 8.327 -2.889 1.00 89.00 71 LYS A O 1
ATOM 578 N N . ALA A 1 72 ? -3.587 8.045 -4.924 1.00 85.56 72 ALA A N 1
ATOM 579 C CA . ALA A 1 72 ? -4.127 9.317 -5.409 1.00 85.56 72 ALA A CA 1
ATOM 580 C C . ALA A 1 72 ? -5.656 9.287 -5.581 1.00 85.56 72 ALA A C 1
ATOM 582 O O . ALA A 1 72 ? -6.336 10.243 -5.187 1.00 85.56 72 ALA A O 1
ATOM 583 N N . VAL A 1 73 ? -6.183 8.192 -6.137 1.00 86.12 73 VAL A N 1
ATOM 584 C CA . VAL A 1 73 ? -7.610 8.020 -6.444 1.00 86.12 73 VAL A CA 1
ATOM 585 C C . VAL A 1 73 ? -8.434 7.828 -5.171 1.00 86.12 73 VAL A C 1
ATOM 587 O O . VAL A 1 73 ? -9.386 8.573 -4.936 1.00 86.12 73 VAL A O 1
ATOM 590 N N . LEU A 1 74 ? -8.054 6.880 -4.312 1.00 86.44 74 LEU A N 1
ATOM 591 C CA . LEU A 1 74 ? -8.816 6.521 -3.110 1.00 86.44 74 LEU A CA 1
ATOM 592 C C . LEU A 1 74 ? -8.768 7.611 -2.031 1.00 86.44 74 LEU A C 1
ATOM 594 O O . LEU A 1 74 ? -9.715 7.750 -1.259 1.00 86.44 74 LEU A O 1
ATOM 598 N N . GLN A 1 75 ? -7.721 8.442 -2.014 1.00 82.94 75 GLN A N 1
ATOM 599 C CA . GLN A 1 75 ? -7.642 9.606 -1.124 1.00 82.94 75 GLN A CA 1
ATOM 600 C C . GLN A 1 75 ? -8.358 10.858 -1.677 1.00 82.94 75 GLN A C 1
ATOM 602 O O . GLN A 1 75 ? -8.258 11.926 -1.070 1.00 82.94 75 GLN A O 1
ATOM 607 N N . ASN A 1 76 ? -9.066 10.776 -2.817 1.00 66.25 76 ASN A N 1
ATOM 608 C CA . ASN A 1 76 ? -9.751 11.915 -3.451 1.00 66.25 76 ASN A CA 1
ATOM 609 C C . ASN A 1 76 ? -8.837 13.146 -3.639 1.00 66.25 76 ASN A C 1
ATOM 611 O O . ASN A 1 76 ? -9.234 14.298 -3.407 1.00 66.25 76 ASN A O 1
ATOM 615 N N . LYS A 1 77 ? -7.581 12.939 -4.054 1.00 56.97 77 LYS A N 1
ATOM 616 C CA . LYS A 1 77 ? -6.685 14.068 -4.333 1.00 56.97 77 LYS A CA 1
ATOM 617 C C . LYS A 1 77 ? -7.205 14.819 -5.560 1.00 56.97 77 LYS A C 1
ATOM 619 O O . LYS A 1 77 ? -7.096 14.352 -6.683 1.00 56.97 77 LYS A O 1
ATOM 624 N N . ARG A 1 78 ? -7.751 16.021 -5.330 1.00 43.09 78 ARG A N 1
ATOM 625 C CA . ARG A 1 78 ? -8.379 16.907 -6.338 1.00 43.09 78 ARG A CA 1
ATOM 626 C C . ARG A 1 78 ? -7.484 17.277 -7.532 1.00 43.09 78 ARG A C 1
ATOM 628 O O . ARG A 1 78 ? -7.993 17.817 -8.507 1.00 43.09 78 ARG A O 1
ATOM 635 N N . ILE A 1 79 ? -6.173 17.047 -7.447 1.00 45.38 79 ILE A N 1
ATOM 636 C CA . ILE A 1 79 ? -5.201 17.326 -8.509 1.00 45.38 79 ILE A CA 1
ATOM 637 C C . ILE A 1 79 ? -4.173 16.188 -8.525 1.00 45.38 79 ILE A C 1
ATOM 639 O O . ILE A 1 79 ? -3.375 16.059 -7.594 1.00 45.38 79 ILE A O 1
ATOM 643 N N . LEU A 1 80 ? -4.188 15.389 -9.592 1.00 51.56 80 LEU A N 1
ATOM 644 C CA . LEU A 1 80 ? -3.176 14.384 -9.911 1.00 51.56 80 LEU A CA 1
ATOM 645 C C . LEU A 1 80 ? -2.327 14.922 -11.073 1.00 51.56 80 LEU A C 1
ATOM 647 O O . LEU A 1 80 ? -2.809 15.042 -12.194 1.00 51.56 80 LEU A O 1
ATOM 651 N N . LEU A 1 81 ? -1.081 15.302 -10.788 1.00 46.75 81 LEU A N 1
ATOM 652 C CA . LEU A 1 81 ? -0.084 15.662 -11.802 1.00 46.75 81 LEU A CA 1
ATOM 653 C C . LEU A 1 81 ? 0.726 14.403 -12.124 1.00 46.75 81 LEU A C 1
ATOM 655 O O . LEU A 1 81 ? 1.607 14.041 -11.344 1.00 46.75 81 LEU A O 1
ATOM 659 N N . MET A 1 82 ? 0.387 13.743 -13.230 1.00 54.19 82 MET A N 1
ATOM 660 C CA . MET A 1 82 ? 1.181 12.676 -13.845 1.00 54.19 82 MET A CA 1
ATOM 661 C C . MET A 1 82 ? 1.985 13.301 -14.985 1.00 54.19 82 MET A C 1
ATOM 663 O O . MET A 1 82 ? 1.391 13.803 -15.936 1.00 54.19 82 MET A O 1
ATOM 667 N N . ASP A 1 83 ? 3.309 13.314 -14.868 1.00 45.12 83 ASP A N 1
ATOM 668 C CA . ASP A 1 83 ? 4.196 13.601 -15.997 1.00 45.12 83 ASP A CA 1
ATOM 669 C C . ASP A 1 83 ? 4.447 12.257 -16.704 1.00 45.12 83 ASP A C 1
ATOM 671 O O . ASP A 1 83 ? 4.772 11.284 -16.025 1.00 45.12 83 ASP A O 1
ATOM 675 N N . GLU A 1 84 ? 4.215 12.174 -18.018 1.00 37.50 84 GLU A N 1
ATOM 676 C CA . GLU A 1 84 ? 4.419 10.959 -18.843 1.00 37.50 84 GLU A CA 1
ATOM 677 C C . GLU A 1 84 ? 3.647 9.680 -18.389 1.00 37.50 84 GLU A C 1
ATOM 679 O O . GLU A 1 84 ? 4.254 8.662 -18.053 1.00 37.50 84 GLU A O 1
ATOM 684 N N . PRO A 1 85 ? 2.294 9.646 -18.410 1.00 44.38 85 PRO A N 1
ATOM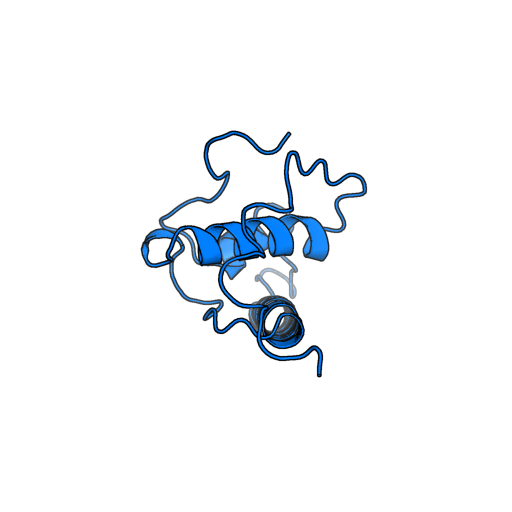 685 C CA . PRO A 1 85 ? 1.523 8.441 -18.056 1.00 44.38 85 PRO A CA 1
ATOM 686 C C . PRO A 1 85 ? 1.662 7.287 -19.070 1.00 44.38 85 PRO A C 1
ATOM 688 O O . PRO A 1 85 ? 1.288 6.154 -18.775 1.00 44.38 85 PRO A O 1
ATOM 691 N N . THR A 1 86 ? 2.175 7.566 -20.268 1.00 50.88 86 THR A N 1
ATOM 692 C CA . THR A 1 86 ? 2.203 6.646 -21.413 1.00 50.88 86 THR A CA 1
ATOM 693 C C . THR A 1 86 ? 3.268 5.553 -21.311 1.00 50.88 86 THR A C 1
ATOM 695 O O . THR A 1 86 ? 3.034 4.453 -21.794 1.00 50.88 86 THR A O 1
ATOM 698 N N . ALA A 1 87 ? 4.400 5.787 -20.640 1.00 48.44 87 ALA A N 1
ATOM 699 C CA . ALA A 1 87 ? 5.522 4.838 -20.652 1.00 48.44 87 ALA A CA 1
ATOM 700 C C . ALA A 1 87 ? 5.294 3.557 -19.819 1.00 48.44 87 ALA A C 1
ATOM 702 O O . ALA A 1 87 ? 5.973 2.557 -20.032 1.00 48.44 87 ALA A O 1
ATOM 703 N N . ALA A 1 88 ? 4.348 3.570 -18.875 1.00 46.28 88 ALA A N 1
ATOM 704 C CA . ALA A 1 88 ? 4.076 2.433 -17.991 1.00 46.28 88 ALA A CA 1
ATOM 705 C C . ALA A 1 88 ? 2.927 1.526 -18.461 1.00 46.28 88 ALA A C 1
ATOM 707 O O . ALA A 1 88 ? 2.828 0.382 -18.028 1.00 46.28 88 ALA A O 1
ATOM 708 N N . LEU A 1 89 ? 2.063 2.035 -19.344 1.00 45.91 89 LEU A N 1
ATOM 709 C CA . LEU A 1 89 ? 0.901 1.314 -19.876 1.00 45.91 89 LEU A CA 1
ATOM 710 C C . LEU A 1 89 ? 1.220 0.501 -21.143 1.00 45.91 89 LEU A C 1
ATOM 712 O O . LEU A 1 89 ? 0.423 -0.349 -21.527 1.00 45.91 89 LEU A O 1
ATOM 716 N N . GLU A 1 90 ? 2.370 0.722 -21.790 1.00 41.97 90 GLU A N 1
ATOM 717 C CA . GLU A 1 90 ? 2.708 0.057 -23.061 1.00 41.97 90 GLU A CA 1
ATOM 718 C C . GLU A 1 90 ? 3.218 -1.391 -22.927 1.00 41.97 90 GLU A C 1
ATOM 720 O O . GLU A 1 90 ? 3.420 -2.053 -23.941 1.00 41.97 90 GLU A O 1
ATOM 725 N N . ALA A 1 91 ? 3.396 -1.933 -21.717 1.00 47.56 91 ALA A N 1
ATOM 726 C CA . ALA A 1 91 ? 3.945 -3.285 -21.564 1.00 47.56 91 ALA A CA 1
ATOM 727 C C . ALA A 1 91 ? 2.916 -4.433 -21.673 1.00 47.56 91 ALA A C 1
ATOM 729 O O . ALA A 1 91 ? 3.348 -5.576 -21.796 1.00 47.56 91 ALA A O 1
ATOM 730 N N . ASP A 1 92 ? 1.597 -4.176 -21.657 1.00 46.78 92 ASP A N 1
ATOM 731 C CA . ASP A 1 92 ? 0.595 -5.267 -21.687 1.00 46.78 92 ASP A CA 1
ATOM 732 C C . ASP A 1 92 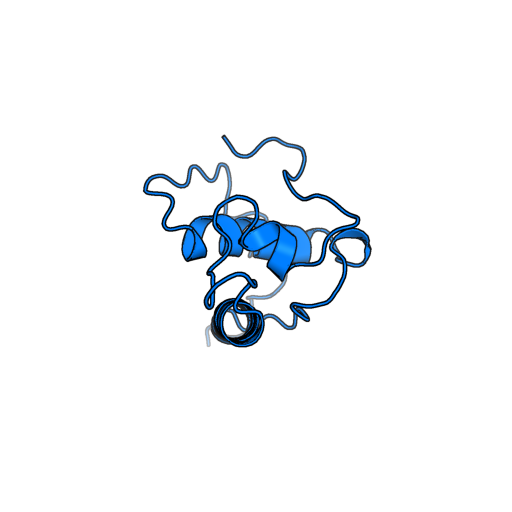? -0.703 -4.978 -22.467 1.00 46.78 92 ASP A C 1
ATOM 734 O O . ASP A 1 92 ? -1.746 -5.562 -22.201 1.00 46.78 92 ASP A O 1
ATOM 738 N N . GLN A 1 93 ? -0.712 -4.080 -23.453 1.00 42.78 93 GLN A N 1
ATOM 739 C CA . GLN A 1 93 ? -1.922 -3.869 -24.266 1.00 42.78 93 GLN A CA 1
ATOM 740 C C . GLN A 1 93 ? -1.568 -3.750 -25.747 1.00 42.78 93 GLN A C 1
ATOM 742 O O . GLN A 1 93 ? -1.493 -2.659 -26.309 1.00 42.78 93 GLN A O 1
ATOM 747 N N . THR A 1 94 ? -1.348 -4.883 -26.418 1.00 42.06 94 THR A N 1
ATOM 748 C CA . THR A 1 94 ? -1.306 -4.910 -27.894 1.00 42.06 94 THR A CA 1
ATOM 749 C C . THR A 1 94 ? -2.017 -6.111 -28.522 1.00 42.06 94 THR A C 1
ATOM 751 O O . THR A 1 94 ? -1.741 -6.420 -29.667 1.00 42.06 94 THR A O 1
ATOM 754 N N . ASP A 1 95 ? -2.989 -6.746 -27.852 1.00 42.16 95 ASP A N 1
ATOM 755 C CA . ASP A 1 95 ? -3.745 -7.857 -28.476 1.00 42.16 95 ASP A CA 1
ATOM 756 C C . ASP A 1 95 ? -5.272 -7.833 -28.256 1.00 42.16 95 ASP A C 1
ATOM 758 O O . ASP A 1 95 ? -5.946 -8.859 -28.316 1.00 42.16 95 ASP A O 1
ATOM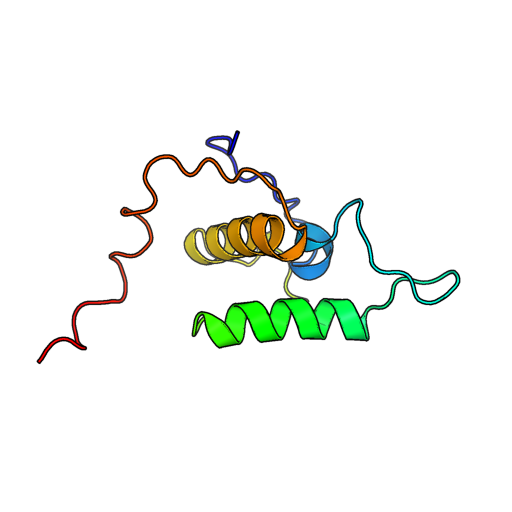 762 N N . LYS A 1 96 ? -5.875 -6.651 -28.067 1.00 37.19 96 LYS A N 1
ATOM 763 C CA . LYS A 1 96 ? -7.346 -6.498 -28.135 1.00 37.19 96 LYS A CA 1
ATOM 764 C C . LYS A 1 96 ? -7.790 -5.305 -28.979 1.00 37.19 96 LYS A C 1
ATOM 766 O O . LYS A 1 96 ? -8.635 -4.517 -28.564 1.00 37.19 96 LYS A O 1
ATOM 771 N N . LEU A 1 97 ? -7.237 -5.185 -30.186 1.00 35.25 97 LEU A N 1
ATOM 772 C CA . LEU A 1 97 ? -7.815 -4.311 -31.207 1.00 35.25 97 LEU A CA 1
ATOM 773 C C . LEU A 1 97 ? -7.777 -4.925 -32.614 1.00 35.25 97 LEU A C 1
ATOM 775 O O . LEU A 1 97 ? -7.310 -4.278 -33.543 1.00 35.25 97 LEU A O 1
ATOM 779 N N . PHE A 1 98 ? -8.297 -6.148 -32.754 1.00 44.44 98 PHE A N 1
ATOM 780 C CA . PHE A 1 98 ? -9.039 -6.624 -33.932 1.00 44.44 98 PHE A CA 1
ATOM 781 C C . PHE A 1 98 ? -10.085 -7.654 -33.501 1.00 44.44 98 PHE A C 1
ATOM 783 O O . PHE A 1 98 ? -9.781 -8.449 -32.583 1.00 44.44 98 PHE A O 1
#